Protein AF-A0A534M8Z4-F1 (afdb_monomer_lite)

Structure (mmCIF, N/CA/C/O backbone):
data_AF-A0A534M8Z4-F1
#
_entry.id   AF-A0A534M8Z4-F1
#
loop_
_atom_site.group_PDB
_atom_site.id
_atom_site.type_symbol
_atom_site.label_atom_id
_atom_site.label_alt_id
_atom_site.label_comp_id
_atom_site.label_asym_id
_atom_site.label_entity_id
_atom_site.label_seq_id
_atom_site.pdbx_PDB_ins_code
_atom_site.Cartn_x
_atom_site.Cartn_y
_atom_site.Cartn_z
_atom_site.occupancy
_atom_site.B_iso_or_equiv
_atom_site.auth_seq_id
_atom_site.auth_comp_id
_atom_site.auth_asym_id
_atom_site.auth_atom_id
_atom_site.pdbx_PDB_model_num
ATOM 1 N N . MET A 1 1 ? 12.053 -6.269 -5.797 1.00 79.81 1 MET A N 1
ATOM 2 C CA . MET A 1 1 ? 10.669 -6.062 -6.280 1.00 79.81 1 MET A CA 1
ATOM 3 C C . MET A 1 1 ? 10.408 -4.561 -6.341 1.00 79.81 1 MET A C 1
ATOM 5 O O . MET A 1 1 ? 10.763 -3.875 -5.390 1.00 79.81 1 MET A O 1
ATOM 9 N N . THR A 1 2 ? 9.916 -4.039 -7.465 1.00 95.31 2 THR A N 1
ATOM 10 C CA . THR A 1 2 ? 9.673 -2.597 -7.667 1.00 95.31 2 THR A CA 1
ATOM 11 C C . THR A 1 2 ? 8.377 -2.152 -6.978 1.00 95.31 2 THR A C 1
ATOM 13 O O . THR A 1 2 ? 7.573 -2.994 -6.575 1.00 95.31 2 THR A O 1
ATOM 16 N N . TYR A 1 3 ? 8.149 -0.843 -6.828 1.00 97.06 3 TYR A N 1
ATOM 17 C CA . TYR A 1 3 ? 6.882 -0.351 -6.275 1.00 97.06 3 TYR A CA 1
ATOM 18 C C . TYR A 1 3 ? 5.719 -0.706 -7.202 1.00 97.06 3 TYR A C 1
ATOM 20 O O . TYR A 1 3 ? 4.699 -1.211 -6.736 1.00 97.06 3 TYR A O 1
ATOM 28 N N . LYS A 1 4 ? 5.908 -0.541 -8.517 1.00 97.19 4 LYS A N 1
ATOM 29 C CA . LYS A 1 4 ? 4.940 -1.007 -9.516 1.00 97.19 4 LYS A CA 1
ATOM 30 C C . LYS A 1 4 ? 4.627 -2.502 -9.367 1.00 97.19 4 LYS A C 1
ATOM 32 O O . LYS A 1 4 ? 3.457 -2.859 -9.332 1.00 97.19 4 LYS A O 1
ATOM 37 N N . ALA A 1 5 ? 5.637 -3.356 -9.181 1.00 96.88 5 ALA A N 1
ATOM 38 C CA . ALA A 1 5 ? 5.412 -4.790 -9.000 1.00 96.88 5 ALA A CA 1
ATOM 39 C C . ALA A 1 5 ? 4.564 -5.105 -7.757 1.00 96.88 5 ALA A C 1
ATOM 41 O O . ALA A 1 5 ? 3.738 -6.011 -7.815 1.00 96.88 5 ALA A O 1
ATOM 42 N N . TYR A 1 6 ? 4.708 -4.366 -6.650 1.00 97.19 6 TYR A N 1
ATOM 43 C CA . TYR A 1 6 ? 3.799 -4.521 -5.507 1.00 97.19 6 TYR A CA 1
ATOM 44 C C . TYR A 1 6 ? 2.348 -4.209 -5.891 1.00 97.19 6 TYR A C 1
ATOM 46 O O . TYR A 1 6 ? 1.462 -4.998 -5.571 1.00 97.19 6 TYR A O 1
ATOM 54 N N . ILE A 1 7 ? 2.111 -3.093 -6.589 1.00 97.81 7 ILE A N 1
ATOM 55 C CA . ILE A 1 7 ? 0.769 -2.672 -7.022 1.00 97.81 7 ILE A CA 1
ATOM 56 C C . ILE A 1 7 ? 0.152 -3.683 -7.997 1.00 97.81 7 ILE A C 1
ATOM 58 O O . ILE A 1 7 ? -0.995 -4.087 -7.805 1.00 97.81 7 ILE A O 1
ATOM 62 N N . ASP A 1 8 ? 0.924 -4.156 -8.975 1.00 97.19 8 ASP A N 1
ATOM 63 C CA . ASP A 1 8 ? 0.480 -5.167 -9.940 1.00 97.19 8 ASP A CA 1
ATOM 64 C C . ASP A 1 8 ? 0.113 -6.485 -9.228 1.00 97.19 8 ASP A C 1
ATOM 66 O O . ASP A 1 8 ? -0.942 -7.063 -9.489 1.00 97.19 8 ASP A O 1
ATOM 70 N N . ASN A 1 9 ? 0.926 -6.928 -8.258 1.00 96.81 9 ASN A N 1
ATOM 71 C CA . ASN A 1 9 ? 0.634 -8.121 -7.452 1.00 96.81 9 ASN A CA 1
ATOM 72 C C . ASN A 1 9 ? -0.611 -7.952 -6.571 1.00 96.81 9 ASN A C 1
ATOM 74 O O . ASN A 1 9 ? -1.373 -8.905 -6.410 1.00 96.81 9 ASN A O 1
ATOM 78 N N . ILE A 1 10 ? -0.842 -6.766 -6.001 1.00 97.00 10 ILE A N 1
ATOM 79 C CA . ILE A 1 10 ? -2.067 -6.484 -5.235 1.00 97.00 10 ILE A CA 1
ATOM 80 C C . ILE A 1 10 ? -3.288 -6.607 -6.138 1.00 97.00 10 ILE A C 1
ATOM 82 O O . ILE A 1 10 ? -4.242 -7.297 -5.772 1.00 97.00 10 ILE A O 1
ATOM 86 N N . LYS A 1 11 ? -3.249 -5.988 -7.322 1.00 96.88 11 LYS A N 1
ATOM 87 C CA . LYS A 1 11 ? -4.345 -6.063 -8.290 1.00 96.88 11 LYS A CA 1
ATOM 88 C C . LYS A 1 11 ? -4.593 -7.499 -8.741 1.00 96.88 11 LYS A C 1
ATOM 90 O O . LYS A 1 11 ? -5.740 -7.928 -8.758 1.00 96.88 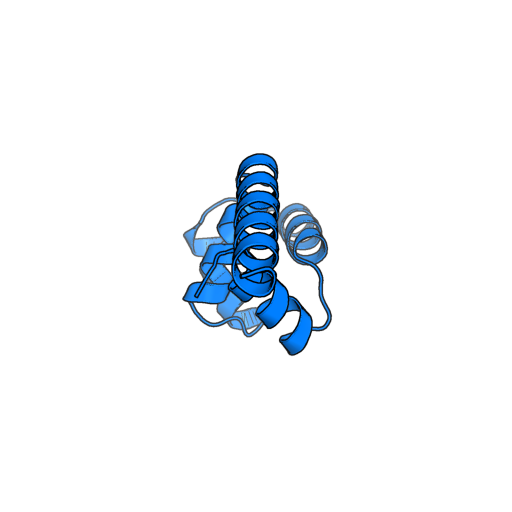11 LYS A O 1
ATOM 95 N N . ALA A 1 12 ? -3.536 -8.257 -9.024 1.00 96.38 12 ALA A N 1
ATOM 96 C CA . ALA A 1 12 ? -3.650 -9.663 -9.404 1.00 96.38 12 ALA A CA 1
ATOM 97 C C . ALA A 1 12 ? -4.268 -10.530 -8.291 1.00 96.38 12 ALA A C 1
ATOM 99 O O . ALA A 1 12 ? -5.067 -11.413 -8.581 1.00 96.38 12 ALA A O 1
ATOM 100 N N . LYS A 1 13 ? -3.932 -10.268 -7.020 1.00 93.94 13 LYS A N 1
ATOM 101 C CA . LYS A 1 13 ? -4.441 -11.039 -5.871 1.00 93.94 13 LYS A CA 1
ATOM 102 C C . LYS A 1 13 ? -5.859 -10.668 -5.451 1.00 93.94 13 LYS A C 1
ATOM 104 O O . LYS A 1 13 ? -6.603 -11.529 -5.005 1.00 93.94 13 LYS A O 1
ATOM 109 N N . THR A 1 14 ? -6.204 -9.387 -5.525 1.00 95.25 14 THR A N 1
ATOM 110 C CA . THR A 1 14 ? -7.453 -8.860 -4.946 1.00 95.25 14 THR A CA 1
ATOM 111 C C . THR A 1 14 ? -8.494 -8.480 -5.996 1.00 95.25 14 THR A C 1
ATOM 113 O O . THR A 1 14 ? -9.655 -8.264 -5.659 1.00 95.25 14 THR A O 1
ATOM 116 N N . GLY A 1 15 ? -8.092 -8.337 -7.262 1.00 96.62 15 GLY A N 1
ATOM 117 C CA . GLY A 1 15 ? -8.923 -7.755 -8.316 1.00 96.62 15 GLY A CA 1
ATOM 118 C C . GLY A 1 15 ? -9.201 -6.260 -8.121 1.00 96.62 15 GLY A C 1
ATOM 119 O O . GLY A 1 15 ? -10.046 -5.705 -8.821 1.00 96.62 15 GLY A O 1
ATOM 120 N N . LYS A 1 16 ? -8.536 -5.597 -7.163 1.00 97.50 16 LYS A N 1
ATOM 121 C CA . LYS A 1 16 ? -8.778 -4.194 -6.808 1.00 97.50 16 LYS A CA 1
ATOM 122 C C . LYS A 1 16 ? -7.582 -3.315 -7.150 1.00 97.50 16 LYS A C 1
ATOM 124 O O . LYS A 1 16 ? -6.431 -3.660 -6.889 1.00 97.50 16 LYS A O 1
ATOM 129 N N . ASP A 1 17 ? -7.876 -2.142 -7.695 1.00 96.69 17 ASP A N 1
ATOM 130 C CA . ASP A 1 17 ? -6.896 -1.088 -7.941 1.00 96.69 17 ASP A CA 1
ATOM 131 C C . ASP A 1 17 ? -6.533 -0.331 -6.646 1.00 96.69 17 ASP A C 1
ATOM 133 O O . ASP A 1 17 ? -7.351 -0.249 -5.728 1.00 96.69 17 ASP A O 1
ATOM 137 N N . PRO A 1 18 ? -5.338 0.279 -6.539 1.00 96.94 18 PRO A N 1
ATOM 138 C CA . PRO A 1 18 ? -4.939 1.022 -5.339 1.00 96.94 18 PRO A CA 1
ATOM 139 C C . PRO A 1 18 ? -5.895 2.178 -4.982 1.00 96.94 18 PRO A C 1
ATOM 141 O O . PRO A 1 18 ? -6.080 2.489 -3.803 1.00 96.94 18 PRO A O 1
ATOM 144 N N . GLN A 1 19 ? -6.566 2.768 -5.976 1.00 97.56 19 GLN A N 1
ATOM 145 C CA . GLN A 1 19 ? -7.604 3.787 -5.792 1.00 97.56 19 GLN A CA 1
ATOM 146 C C . GLN A 1 19 ? -8.830 3.255 -5.035 1.00 97.56 19 GLN A C 1
ATOM 148 O O . GLN A 1 19 ? -9.434 4.007 -4.272 1.00 97.56 19 GLN A O 1
ATOM 153 N N . TYR A 1 20 ? -9.179 1.971 -5.196 1.00 97.94 20 TYR A N 1
ATOM 154 C CA . TYR A 1 20 ? -10.281 1.346 -4.456 1.00 97.94 20 TYR A CA 1
ATOM 155 C C . TYR A 1 20 ? -10.005 1.373 -2.950 1.00 97.94 20 TYR A C 1
ATOM 157 O O . TYR A 1 20 ? -10.832 1.841 -2.170 1.00 97.94 20 TYR A O 1
ATOM 165 N N . PHE A 1 21 ? -8.803 0.958 -2.542 1.00 98.06 21 PHE A N 1
ATOM 166 C CA . PHE A 1 21 ? -8.403 0.988 -1.134 1.00 98.06 21 PHE A CA 1
ATOM 167 C C . PHE A 1 21 ? -8.328 2.417 -0.591 1.00 98.06 21 PHE A C 1
ATOM 169 O O . PHE A 1 21 ? -8.681 2.654 0.560 1.00 98.06 21 PHE A O 1
ATOM 176 N N . GLN A 1 22 ? -7.911 3.385 -1.412 1.00 97.94 22 GLN A N 1
ATOM 177 C CA . GLN A 1 22 ? -7.909 4.793 -1.018 1.00 97.94 22 GLN A CA 1
ATOM 178 C C . GLN A 1 22 ? -9.316 5.343 -0.776 1.00 97.94 22 GLN A C 1
ATOM 180 O O . GLN A 1 22 ? -9.517 6.048 0.212 1.00 97.94 22 GLN A O 1
ATOM 185 N N . ALA A 1 23 ? -10.276 5.040 -1.648 1.00 98.00 23 ALA A N 1
ATOM 186 C CA . ALA A 1 23 ? -11.665 5.445 -1.451 1.00 98.00 23 ALA A CA 1
ATOM 187 C C . ALA A 1 23 ? -12.252 4.804 -0.184 1.00 98.00 23 ALA A C 1
ATOM 189 O O . ALA A 1 23 ? -12.809 5.505 0.657 1.00 98.00 23 ALA A O 1
ATOM 190 N N . LEU A 1 24 ? -12.026 3.502 0.004 1.00 97.81 24 LEU A N 1
ATOM 191 C CA . LEU A 1 24 ? -12.538 2.760 1.155 1.00 97.81 24 LEU A CA 1
ATOM 192 C C . LEU A 1 24 ? -11.908 3.215 2.483 1.00 97.81 24 LEU A C 1
ATOM 194 O O . LEU A 1 24 ? -12.596 3.313 3.495 1.00 97.81 24 LEU A O 1
ATOM 198 N N . ALA A 1 25 ? -10.619 3.564 2.488 1.00 97.81 25 ALA A N 1
ATOM 199 C CA . ALA A 1 25 ? -9.964 4.145 3.660 1.00 97.81 25 ALA A CA 1
ATOM 200 C C . ALA A 1 25 ? -10.570 5.501 4.052 1.00 97.81 25 ALA A C 1
ATOM 202 O O . ALA A 1 25 ? -10.742 5.766 5.241 1.00 97.81 25 ALA A O 1
ATOM 203 N N . LYS A 1 26 ? -10.919 6.341 3.064 1.00 97.31 26 LYS A N 1
ATOM 204 C CA . LYS A 1 26 ? -11.596 7.627 3.303 1.00 97.31 26 LYS A CA 1
ATOM 205 C C . LYS A 1 26 ? -13.001 7.428 3.860 1.00 97.31 26 LYS A C 1
ATOM 207 O O . LYS A 1 26 ? -13.349 8.091 4.828 1.00 97.31 26 LYS A O 1
ATOM 212 N N . GLU A 1 27 ? -13.770 6.503 3.290 1.00 97.75 27 GLU A N 1
ATOM 213 C CA . GLU A 1 27 ? -15.114 6.155 3.773 1.00 97.75 27 GLU A CA 1
ATOM 214 C C . GLU A 1 27 ? -15.086 5.652 5.224 1.00 97.75 27 GLU A C 1
ATOM 216 O O . GLU A 1 27 ? -15.905 6.055 6.043 1.00 97.75 27 GLU A O 1
ATOM 221 N N . LYS A 1 28 ? -14.083 4.837 5.572 1.00 96.69 28 LYS A N 1
ATOM 222 C CA . LYS A 1 28 ? -13.871 4.336 6.938 1.00 96.69 28 LYS A CA 1
ATOM 223 C C . LYS A 1 28 ? -13.245 5.362 7.896 1.00 96.69 28 LYS A C 1
ATOM 225 O O . LYS A 1 28 ? -13.075 5.049 9.070 1.00 96.69 28 LYS A O 1
ATOM 230 N N . GLY A 1 29 ? -12.846 6.543 7.419 1.00 97.44 29 GLY A N 1
ATOM 231 C CA . GLY A 1 29 ? -12.162 7.556 8.233 1.00 97.44 29 GLY A CA 1
ATOM 232 C C . GLY A 1 29 ? -10.758 7.155 8.712 1.00 97.44 29 GLY A C 1
ATOM 233 O O . GLY A 1 29 ? -10.252 7.721 9.681 1.00 97.44 29 GLY A O 1
ATOM 234 N N . LEU A 1 30 ? -10.109 6.186 8.057 1.00 97.38 30 LEU A N 1
ATOM 235 C CA . LEU A 1 30 ? -8.799 5.677 8.467 1.00 97.38 30 LEU A CA 1
ATOM 236 C C . LEU A 1 30 ? -7.681 6.619 8.015 1.00 97.38 30 LEU A C 1
ATOM 238 O O . LEU A 1 30 ? -7.502 6.877 6.823 1.00 97.38 30 LEU A O 1
ATOM 242 N N . THR A 1 31 ? -6.881 7.098 8.968 1.00 93.81 31 THR A N 1
ATOM 243 C CA . THR A 1 31 ? -5.816 8.083 8.693 1.00 93.81 31 THR A CA 1
ATOM 244 C C . THR A 1 31 ? -4.459 7.676 9.255 1.00 93.81 31 THR A C 1
ATOM 246 O O . THR A 1 31 ? -3.417 8.002 8.665 1.00 93.81 31 THR A O 1
ATOM 249 N N . LYS A 1 32 ? -4.430 6.938 10.372 1.00 97.31 32 LYS A N 1
ATOM 250 C CA . LYS A 1 32 ? -3.176 6.518 10.998 1.00 97.31 32 LYS A CA 1
ATOM 251 C C . LYS A 1 32 ? -2.587 5.324 10.264 1.00 97.31 32 LYS A C 1
ATOM 253 O O . LYS A 1 32 ? -3.284 4.420 9.814 1.00 97.31 32 LYS A O 1
ATOM 258 N N . HIS A 1 33 ? -1.259 5.302 10.184 1.00 97.75 33 HIS A N 1
ATOM 259 C CA . HIS A 1 33 ? -0.540 4.221 9.513 1.00 97.75 33 HIS A CA 1
ATOM 260 C C . HIS A 1 33 ? -0.832 2.856 10.151 1.00 97.75 33 HIS A C 1
ATOM 262 O O . HIS A 1 33 ? -1.059 1.894 9.429 1.00 97.75 33 HIS A O 1
ATOM 268 N N . SER A 1 34 ? -0.865 2.779 11.485 1.00 97.62 34 SER A N 1
ATOM 269 C CA . SER A 1 34 ? -1.164 1.543 12.216 1.00 97.62 34 SER A CA 1
ATOM 270 C C . SER A 1 34 ? -2.577 1.026 11.942 1.00 97.62 34 SER A C 1
ATOM 272 O O . SER A 1 34 ? -2.746 -0.163 11.699 1.00 97.62 34 SER A O 1
ATOM 274 N N . GLU A 1 35 ? -3.575 1.911 11.923 1.00 98.00 35 GLU A N 1
ATOM 275 C CA . GLU A 1 35 ? -4.972 1.564 11.625 1.00 98.00 35 GLU A CA 1
ATOM 276 C C . GLU A 1 35 ? -5.113 1.037 10.195 1.00 98.00 35 GLU A C 1
ATOM 278 O O . GLU A 1 35 ? -5.675 -0.035 9.982 1.00 98.00 35 GLU A O 1
ATOM 283 N N . LEU A 1 36 ? -4.527 1.743 9.222 1.00 98.50 36 LEU A N 1
ATOM 284 C CA . LEU A 1 36 ? -4.513 1.307 7.827 1.00 98.50 36 LEU A CA 1
ATOM 285 C C . LEU A 1 36 ? -3.790 -0.031 7.658 1.00 98.50 36 LEU A C 1
ATOM 287 O O . LEU A 1 36 ? -4.260 -0.890 6.920 1.00 98.50 36 LEU A O 1
ATOM 291 N N . LEU A 1 37 ? -2.657 -0.223 8.335 1.00 98.38 37 LEU A N 1
ATOM 292 C CA . LEU A 1 37 ? -1.890 -1.464 8.264 1.00 98.38 37 LEU A CA 1
ATOM 293 C C . LEU A 1 37 ? -2.685 -2.645 8.818 1.00 98.38 37 LEU A C 1
ATOM 295 O O . LEU A 1 37 ? -2.713 -3.701 8.188 1.00 98.38 37 LEU A O 1
ATOM 299 N N . THR A 1 38 ? -3.333 -2.470 9.968 1.00 98.38 38 THR A N 1
ATOM 300 C CA . THR A 1 38 ? -4.190 -3.498 10.564 1.00 98.38 38 THR A CA 1
ATOM 301 C C . THR A 1 38 ? -5.368 -3.820 9.651 1.00 98.38 38 THR A C 1
ATOM 303 O O . THR A 1 38 ? -5.556 -4.985 9.315 1.00 98.38 38 THR A O 1
ATOM 306 N N . TRP A 1 39 ? -6.093 -2.808 9.171 1.00 98.31 39 TRP A N 1
ATOM 307 C CA . TRP A 1 39 ? -7.230 -2.983 8.263 1.00 98.31 39 TRP A CA 1
ATOM 308 C C . TRP A 1 39 ? -6.839 -3.696 6.957 1.00 98.31 39 TRP A C 1
ATOM 310 O O . TRP A 1 39 ? -7.459 -4.680 6.561 1.00 98.31 39 TRP A O 1
ATOM 320 N N . LEU A 1 40 ? -5.758 -3.269 6.301 1.00 98.12 40 LEU A N 1
ATOM 321 C CA . LEU A 1 40 ? -5.311 -3.884 5.047 1.00 98.12 40 LEU A CA 1
ATOM 322 C C . LEU A 1 40 ? -4.871 -5.340 5.234 1.00 98.12 40 LEU A C 1
ATOM 324 O O . LEU A 1 40 ? -5.031 -6.153 4.323 1.00 98.12 40 LEU A O 1
ATOM 328 N N . LYS A 1 41 ? -4.314 -5.681 6.399 1.00 97.88 41 LYS A N 1
ATOM 329 C CA . LYS A 1 41 ? -3.932 -7.059 6.716 1.00 97.88 41 LYS A CA 1
ATOM 330 C C . LYS A 1 41 ? -5.147 -7.929 7.020 1.00 97.88 41 LYS A C 1
ATOM 332 O O . LYS A 1 41 ? -5.240 -9.022 6.472 1.00 97.88 41 LYS A O 1
ATOM 337 N N . SER A 1 42 ? -6.035 -7.454 7.887 1.00 96.94 42 SER A N 1
ATOM 338 C CA . SER A 1 42 ? -7.151 -8.244 8.410 1.00 96.94 42 SER A CA 1
ATOM 339 C C . SER A 1 42 ? -8.308 -8.330 7.419 1.00 96.94 42 SER A C 1
ATOM 341 O O . SER A 1 42 ? -8.738 -9.425 7.077 1.00 96.94 42 SER A O 1
ATOM 343 N N . ASP A 1 43 ? -8.778 -7.192 6.913 1.00 95.50 43 ASP A N 1
ATOM 344 C CA . ASP A 1 43 ? -9.973 -7.122 6.069 1.00 95.50 43 ASP A CA 1
ATOM 345 C C . ASP A 1 43 ? -9.654 -7.298 4.582 1.00 95.50 43 ASP A C 1
ATOM 347 O O . ASP A 1 43 ? -10.473 -7.804 3.820 1.00 95.50 43 ASP A O 1
ATOM 351 N N . CYS A 1 44 ? -8.471 -6.856 4.140 1.00 94.75 44 CYS A N 1
ATOM 352 C CA . CYS A 1 44 ? -8.075 -6.928 2.728 1.00 94.75 44 CYS A CA 1
ATOM 353 C C . CYS A 1 44 ? -7.105 -8.077 2.413 1.00 94.75 44 CYS A C 1
ATOM 355 O O . CYS A 1 44 ? -6.709 -8.233 1.257 1.00 94.75 44 CYS A O 1
ATOM 357 N N . GLY A 1 45 ? -6.693 -8.860 3.417 1.00 95.12 45 GLY A N 1
ATOM 358 C CA . GLY A 1 45 ? -5.807 -10.016 3.241 1.00 95.12 45 GLY A CA 1
ATOM 359 C C . GLY A 1 45 ? -4.411 -9.675 2.704 1.00 95.12 45 GLY A C 1
ATOM 360 O O . GLY A 1 45 ? -3.730 -10.534 2.135 1.00 95.12 45 GLY A O 1
ATOM 361 N N . LEU A 1 46 ? -3.961 -8.422 2.831 1.00 96.75 46 LEU A N 1
ATOM 362 C CA . LEU A 1 46 ? -2.668 -7.994 2.305 1.00 96.75 46 LEU A CA 1
ATOM 363 C C . LEU A 1 46 ? -1.538 -8.309 3.287 1.00 96.75 46 LEU A C 1
ATOM 365 O O . LEU A 1 46 ? -1.539 -7.880 4.435 1.00 96.75 46 LEU A O 1
ATOM 369 N N . GLY A 1 47 ? -0.491 -8.980 2.805 1.00 95.94 47 GLY A N 1
ATOM 370 C CA . GLY A 1 47 ? 0.760 -9.112 3.560 1.00 95.94 47 GLY A CA 1
ATOM 371 C C . GLY A 1 47 ? 1.436 -7.755 3.813 1.00 95.94 47 GLY A C 1
ATOM 372 O O . GLY A 1 47 ? 1.191 -6.784 3.099 1.00 95.94 47 GLY A O 1
ATOM 373 N N . HIS A 1 48 ? 2.350 -7.696 4.786 1.00 97.06 48 HIS A N 1
ATOM 374 C CA . HIS A 1 48 ? 2.944 -6.445 5.288 1.00 97.06 48 HIS A CA 1
ATOM 375 C C . HIS A 1 48 ? 3.514 -5.518 4.191 1.00 97.06 48 HIS A C 1
ATOM 377 O O . HIS A 1 48 ? 3.214 -4.327 4.170 1.00 97.06 48 HIS A O 1
ATOM 383 N N . GLY A 1 49 ? 4.289 -6.055 3.239 1.00 96.38 49 GLY A N 1
ATOM 384 C CA . GLY A 1 49 ? 4.855 -5.262 2.138 1.00 96.38 49 GLY A CA 1
ATOM 385 C C . GLY A 1 49 ? 3.797 -4.676 1.195 1.00 96.38 49 GLY A C 1
ATOM 386 O O . GLY A 1 49 ? 3.875 -3.505 0.828 1.00 96.38 49 GLY A O 1
ATOM 387 N N . HIS A 1 50 ? 2.768 -5.461 0.860 1.00 97.38 50 HIS A N 1
ATOM 388 C CA . HIS A 1 50 ? 1.647 -5.009 0.033 1.00 97.38 50 HIS A CA 1
ATOM 389 C C . HIS A 1 50 ? 0.812 -3.948 0.762 1.00 97.38 50 HIS A C 1
ATOM 391 O O . HIS A 1 50 ? 0.483 -2.916 0.179 1.00 97.38 50 HIS A O 1
ATOM 397 N N . ALA A 1 51 ? 0.535 -4.160 2.052 1.00 98.12 51 ALA A N 1
ATOM 398 C CA . ALA A 1 51 ? -0.175 -3.190 2.875 1.00 98.12 51 ALA A CA 1
ATOM 399 C C . ALA A 1 51 ? 0.577 -1.850 2.918 1.00 98.12 51 ALA A C 1
ATOM 401 O O . ALA A 1 51 ? -0.005 -0.815 2.612 1.00 98.12 51 ALA A O 1
ATOM 402 N N . ASN A 1 52 ? 1.891 -1.855 3.163 1.00 98.19 52 ASN A N 1
ATOM 403 C CA . ASN A 1 52 ? 2.698 -0.630 3.138 1.00 98.19 52 ASN A CA 1
ATOM 404 C C . ASN A 1 52 ? 2.692 0.075 1.774 1.00 98.19 52 ASN A C 1
ATOM 406 O O . ASN A 1 52 ? 2.653 1.307 1.720 1.00 98.19 52 ASN A O 1
ATOM 410 N N . ALA A 1 53 ? 2.698 -0.681 0.673 1.00 98.12 53 ALA A N 1
ATOM 411 C CA . ALA A 1 53 ? 2.612 -0.102 -0.664 1.00 98.12 53 ALA A CA 1
ATOM 412 C C . ALA A 1 53 ? 1.278 0.631 -0.893 1.00 98.12 53 ALA A C 1
ATOM 414 O O . ALA A 1 53 ? 1.281 1.739 -1.443 1.00 98.12 53 ALA A O 1
ATOM 415 N N . ILE A 1 54 ? 0.167 0.057 -0.416 1.00 98.38 54 ILE A N 1
ATOM 416 C CA . ILE A 1 54 ? -1.148 0.707 -0.427 1.00 98.38 54 ILE A CA 1
ATOM 417 C C . ILE A 1 54 ? -1.183 1.904 0.522 1.00 98.38 54 ILE A C 1
ATOM 419 O O . ILE A 1 54 ? -1.649 2.962 0.118 1.00 98.38 54 ILE A O 1
ATOM 423 N N . ILE A 1 55 ? -0.632 1.810 1.736 1.00 98.31 55 ILE A N 1
ATOM 424 C CA . ILE A 1 55 ? -0.601 2.948 2.671 1.00 98.31 55 ILE A CA 1
ATOM 425 C C . ILE A 1 55 ? 0.147 4.137 2.063 1.00 98.31 55 ILE A C 1
ATOM 427 O O . ILE A 1 55 ? -0.307 5.275 2.196 1.00 98.31 55 ILE A O 1
ATOM 431 N N . LEU A 1 56 ? 1.256 3.898 1.353 1.00 98.31 56 LEU A N 1
ATOM 432 C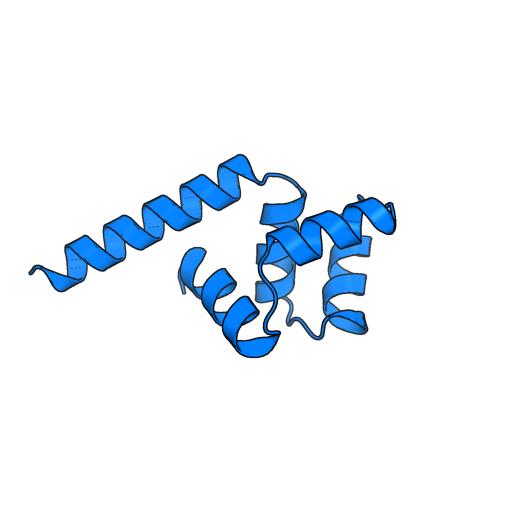 CA . LEU A 1 56 ? 1.938 4.959 0.611 1.00 98.31 56 LEU A CA 1
ATOM 433 C C . LEU A 1 56 ? 1.009 5.603 -0.428 1.00 98.31 56 LEU A C 1
ATOM 435 O O . LEU A 1 56 ? 0.976 6.828 -0.520 1.00 98.31 56 LEU A O 1
ATOM 439 N N . TYR A 1 57 ? 0.242 4.802 -1.172 1.00 98.19 57 TYR A N 1
ATOM 440 C CA . TYR A 1 57 ? -0.722 5.308 -2.151 1.00 98.19 57 TYR A CA 1
ATOM 441 C C . TYR A 1 57 ? -1.830 6.139 -1.492 1.00 98.19 57 TYR A C 1
ATOM 443 O O . TYR A 1 57 ? -2.168 7.218 -1.975 1.00 98.19 57 TYR A O 1
ATOM 451 N N . ILE A 1 58 ? -2.360 5.673 -0.360 1.00 97.81 58 ILE A N 1
ATOM 452 C CA . ILE A 1 58 ? -3.410 6.361 0.398 1.00 97.81 58 ILE A CA 1
ATOM 453 C C . ILE A 1 58 ? -2.908 7.724 0.881 1.00 97.81 58 ILE A C 1
ATOM 455 O O . ILE A 1 58 ? -3.575 8.733 0.651 1.00 97.81 58 ILE A O 1
ATOM 459 N N . LYS A 1 59 ? -1.728 7.756 1.516 1.00 97.31 59 LYS A N 1
ATOM 460 C CA . LYS A 1 59 ? -1.174 8.963 2.149 1.00 97.31 59 LYS A CA 1
ATOM 461 C C . LYS A 1 59 ? -0.531 9.934 1.161 1.00 97.31 59 LYS A C 1
ATOM 463 O O . LYS A 1 59 ? -0.514 11.132 1.421 1.00 97.31 59 LYS A O 1
ATOM 468 N N . ASN A 1 60 ? 0.046 9.438 0.069 1.00 97.50 60 ASN A N 1
ATOM 469 C CA . ASN A 1 60 ? 0.739 10.262 -0.917 1.00 97.50 60 ASN A CA 1
ATOM 470 C C . ASN A 1 60 ? 0.548 9.704 -2.343 1.00 97.50 60 ASN A C 1
ATOM 472 O O . ASN A 1 60 ? 1.486 9.152 -2.934 1.00 97.50 60 ASN A O 1
ATOM 476 N N . PRO A 1 61 ? -0.658 9.858 -2.922 1.00 96.12 61 PRO A N 1
ATOM 477 C CA . PRO A 1 61 ? -0.988 9.294 -4.232 1.00 96.12 61 PRO A CA 1
ATOM 478 C C . PRO A 1 61 ? -0.098 9.845 -5.352 1.00 96.12 61 PRO A C 1
ATOM 480 O O . PRO A 1 61 ? 0.243 9.123 -6.285 1.00 96.12 61 PRO A O 1
ATOM 483 N N . GLN A 1 62 ? 0.353 11.100 -5.245 1.00 97.12 62 GLN A N 1
ATOM 484 C CA . GLN A 1 62 ? 1.247 11.708 -6.233 1.00 97.12 62 GLN A CA 1
ATOM 485 C C . GLN A 1 62 ? 2.624 11.033 -6.247 1.00 97.12 62 GLN A C 1
ATOM 487 O O . GLN A 1 62 ? 3.143 10.700 -7.315 1.00 97.12 62 GLN A O 1
ATOM 492 N N . LEU A 1 63 ? 3.221 10.806 -5.070 1.00 97.94 63 LEU A N 1
ATOM 493 C CA . LEU A 1 63 ? 4.498 10.098 -4.963 1.00 97.94 63 LEU A CA 1
ATOM 494 C C . LEU A 1 63 ? 4.364 8.646 -5.425 1.00 97.94 63 LEU A C 1
ATOM 496 O O . LEU A 1 63 ? 5.218 8.159 -6.168 1.00 97.94 63 LEU A O 1
ATOM 500 N N . ALA A 1 64 ? 3.287 7.969 -5.030 1.00 97.75 64 ALA A N 1
ATOM 501 C CA . ALA A 1 64 ? 2.999 6.614 -5.476 1.00 97.75 64 ALA A CA 1
ATOM 502 C C . ALA A 1 64 ? 2.914 6.529 -7.009 1.00 97.75 64 ALA A C 1
ATOM 504 O O . ALA A 1 64 ? 3.615 5.719 -7.618 1.00 97.75 64 ALA A O 1
ATOM 505 N N . GLN A 1 65 ? 2.159 7.429 -7.646 1.00 97.75 65 GLN A N 1
ATOM 506 C CA . GLN A 1 65 ? 2.034 7.477 -9.103 1.00 97.75 65 GLN A CA 1
ATOM 507 C C . GLN A 1 65 ? 3.379 7.747 -9.792 1.00 97.75 65 GLN A C 1
ATOM 509 O O . GLN A 1 65 ? 3.721 7.078 -10.768 1.00 97.75 65 GLN A O 1
ATOM 514 N N . LYS A 1 66 ? 4.192 8.672 -9.259 1.00 98.19 66 LYS A N 1
ATOM 515 C CA . LYS A 1 66 ? 5.550 8.930 -9.771 1.00 98.19 66 LYS A CA 1
ATOM 516 C C . LYS A 1 66 ? 6.432 7.681 -9.706 1.00 98.19 66 LYS A C 1
ATOM 518 O O . LYS A 1 66 ? 7.143 7.400 -10.669 1.00 98.19 66 LYS A O 1
ATOM 523 N N . LYS A 1 67 ? 6.373 6.914 -8.610 1.00 97.94 67 LYS A N 1
ATOM 524 C CA . LYS A 1 67 ? 7.132 5.659 -8.461 1.00 97.94 67 LYS A CA 1
ATOM 525 C C . LYS A 1 67 ? 6.678 4.599 -9.464 1.00 97.94 67 LYS A C 1
ATOM 527 O O . LYS A 1 67 ? 7.532 3.989 -10.098 1.00 97.94 67 LYS A O 1
ATOM 532 N N . ILE A 1 68 ? 5.366 4.437 -9.666 1.00 97.44 68 ILE A N 1
ATOM 533 C CA . ILE A 1 68 ? 4.816 3.508 -10.671 1.00 97.44 68 ILE A CA 1
ATOM 534 C C . ILE A 1 68 ? 5.346 3.855 -12.069 1.00 97.44 68 ILE A C 1
ATOM 536 O O . ILE A 1 68 ? 5.844 2.982 -12.779 1.00 97.44 68 ILE A O 1
ATOM 540 N N . LEU A 1 69 ? 5.290 5.135 -12.450 1.00 97.06 69 LEU A N 1
ATOM 541 C CA . LEU A 1 69 ? 5.777 5.604 -13.750 1.00 97.06 69 LEU A CA 1
ATOM 542 C C . LEU A 1 69 ? 7.293 5.421 -13.908 1.00 97.06 69 LEU A C 1
ATOM 544 O O . LEU A 1 69 ? 7.755 5.030 -14.980 1.00 97.06 69 LEU A O 1
ATOM 548 N N . ALA A 1 70 ? 8.069 5.700 -12.859 1.00 97.56 70 ALA A N 1
ATOM 549 C CA . ALA A 1 70 ? 9.519 5.528 -12.876 1.00 97.56 70 ALA A CA 1
ATOM 550 C C . ALA A 1 70 ? 9.914 4.054 -13.052 1.00 97.56 70 ALA A C 1
ATOM 552 O O . ALA A 1 70 ? 10.772 3.747 -13.880 1.00 97.56 70 ALA A O 1
ATOM 553 N N . ASP A 1 71 ? 9.259 3.149 -12.325 1.00 96.81 71 ASP A N 1
ATOM 554 C CA . ASP A 1 71 ? 9.496 1.710 -12.437 1.00 96.81 71 ASP A CA 1
ATOM 555 C C . ASP A 1 71 ? 9.099 1.192 -13.828 1.00 96.81 71 ASP A C 1
ATOM 557 O O . ASP A 1 71 ? 9.901 0.520 -14.475 1.00 96.81 71 ASP A O 1
ATOM 561 N N . ALA A 1 72 ? 7.937 1.603 -14.352 1.00 95.44 72 ALA A N 1
ATOM 562 C CA . ALA A 1 72 ? 7.491 1.229 -15.697 1.00 95.44 72 ALA A CA 1
ATOM 563 C C . ALA A 1 72 ? 8.475 1.670 -16.798 1.00 95.44 72 ALA A C 1
ATOM 565 O O . ALA A 1 72 ? 8.697 0.951 -17.774 1.00 95.44 72 ALA A O 1
ATOM 566 N N . ARG A 1 73 ? 9.084 2.857 -16.666 1.00 95.69 73 ARG A N 1
ATOM 567 C CA . ARG A 1 73 ? 10.102 3.339 -17.618 1.00 95.69 73 ARG A CA 1
ATOM 568 C C . ARG A 1 73 ? 11.368 2.486 -17.575 1.00 95.69 73 ARG A C 1
ATOM 570 O O . ARG A 1 73 ? 11.898 2.154 -18.633 1.00 95.69 73 ARG A O 1
ATOM 577 N N . LYS A 1 74 ? 11.830 2.111 -16.378 1.00 93.56 74 LYS A N 1
ATOM 578 C CA . LYS A 1 74 ? 13.008 1.244 -16.207 1.00 93.56 74 LYS A CA 1
ATOM 579 C C . LYS A 1 74 ? 12.777 -0.151 -16.789 1.00 93.56 74 LYS A C 1
ATOM 581 O O . LYS A 1 74 ? 13.664 -0.677 -17.453 1.00 93.56 74 LYS A O 1
ATOM 586 N N . GLU A 1 75 ? 11.584 -0.716 -16.599 1.00 91.44 75 GLU A N 1
ATOM 587 C CA . GLU A 1 75 ? 11.191 -2.005 -17.189 1.00 91.44 75 GLU A CA 1
ATOM 588 C C . GLU A 1 75 ? 11.252 -1.961 -18.724 1.00 91.44 75 GLU A C 1
ATOM 590 O O . GLU A 1 75 ? 11.871 -2.825 -19.343 1.00 91.44 75 GLU A O 1
ATOM 595 N N . LYS A 1 76 ? 10.696 -0.908 -19.343 1.00 89.31 76 LYS A N 1
ATOM 596 C CA . LYS A 1 76 ? 10.754 -0.722 -20.803 1.00 89.31 76 LYS A CA 1
ATOM 597 C C . LYS A 1 76 ? 12.176 -0.543 -21.331 1.00 89.31 76 LYS A C 1
ATOM 599 O O . LYS A 1 76 ? 12.466 -1.028 -22.417 1.00 89.31 76 LYS A O 1
ATOM 604 N N . ALA A 1 77 ? 13.039 0.164 -20.600 1.00 91.44 77 ALA A N 1
ATOM 605 C CA . ALA A 1 77 ? 14.432 0.359 -21.001 1.00 91.44 77 ALA A CA 1
ATOM 606 C C . ALA A 1 77 ? 15.225 -0.956 -20.964 1.00 91.44 77 ALA A C 1
ATOM 608 O O . ALA A 1 77 ? 15.994 -1.225 -21.878 1.00 91.44 77 ALA A O 1
ATOM 609 N N . LYS A 1 78 ? 14.986 -1.802 -19.952 1.00 85.06 78 LYS A N 1
ATOM 610 C CA . LYS A 1 78 ? 15.650 -3.106 -19.815 1.00 85.06 78 LYS A CA 1
ATOM 611 C C . LYS A 1 78 ? 15.246 -4.113 -20.899 1.00 85.06 78 LYS A C 1
ATOM 613 O O . LYS A 1 78 ? 16.058 -4.944 -21.261 1.00 85.06 78 LYS A O 1
ATOM 618 N N . ASN A 1 79 ? 14.016 -4.046 -21.410 1.00 78.44 79 ASN A N 1
ATOM 619 C CA . ASN A 1 79 ? 13.518 -4.967 -22.443 1.00 78.44 79 ASN A CA 1
ATOM 620 C C . ASN A 1 79 ? 13.906 -4.565 -23.882 1.00 78.44 79 ASN A C 1
ATOM 622 O O . ASN A 1 79 ? 13.483 -5.212 -24.834 1.00 78.44 79 ASN A O 1
ATOM 626 N N . LYS A 1 80 ? 14.618 -3.446 -24.058 1.00 75.00 80 LYS A N 1
ATOM 627 C CA . LYS A 1 80 ? 15.044 -2.932 -25.370 1.00 75.00 80 LYS A CA 1
ATOM 628 C C . LYS A 1 80 ? 16.542 -3.110 -25.647 1.00 75.00 80 LYS A C 1
ATOM 630 O O . LYS A 1 80 ? 16.981 -2.700 -26.717 1.00 75.00 80 LYS A O 1
ATOM 635 N N . GLY A 1 81 ? 17.300 -3.644 -24.691 1.00 57.56 81 GLY A N 1
ATOM 636 C CA . GLY A 1 81 ? 18.713 -4.005 -24.842 1.00 57.56 81 GLY A CA 1
ATOM 637 C C . GLY A 1 81 ? 18.869 -5.511 -24.809 1.00 57.56 81 GLY A C 1
ATOM 638 O O . GLY A 1 81 ? 19.816 -5.989 -25.458 1.00 57.56 81 GLY A O 1
#

Radius of gyration: 13.22 Å;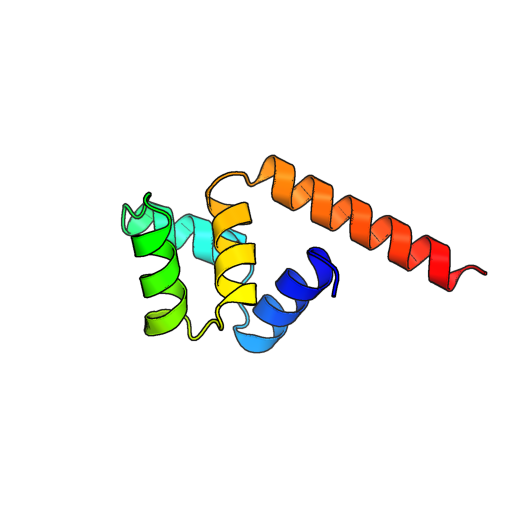 chains: 1; bounding box: 34×23×38 Å

Sequence (81 aa):
MTYKAYIDNIKAKTGKDPQYFQALAKEKGLTKHSELLTWLKSDCGLGHGHANAIILYIKNPQLAQKKILADARKEKAKNKG

Secondary structure (DSSP, 8-state):
--HHHHHHHHHHHHS--HHHHHHH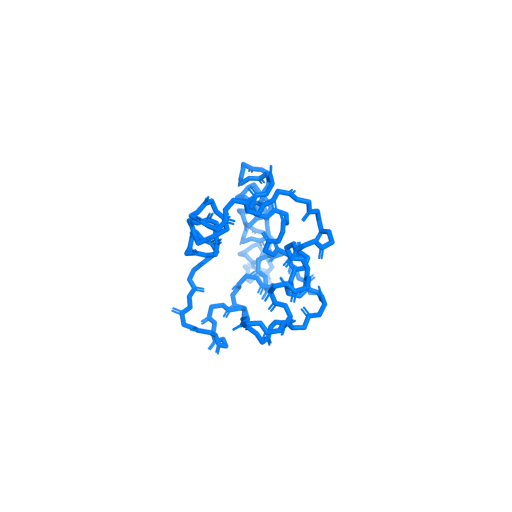HHHTT--SHHHHHHHHHHTS---HHHHHHHHHHHH-HHHHHHHHHHHHHHHHHHTT-

pLDDT: mean 95.54, std 5.94, range [57.56, 98.5]

Foldseek 3Di:
DFLLVLQVVLCVVQVDHLVVLLVVCVVVVPDDLVSQQCCCCPVVVDDNVSSVSSNCCNHPVPVSVVRNVVVVVVVVVVVVD

=== Feature glossary ===
The record interleaves many kinds of information about one protein. Here is each kind framed as the question it answers.

Q: Are the domains correctly placed relative to each other?
A: Predicted aligned error is AlphaFold's pairwise confidence. Unlike pLDDT (per-residue), PAE is per-residue-pair and captures whether two parts of the structure are correctly placed relative to each other. Units are ångströms of expected positional error.

Q: Which residues are in helices, strands, or loops?
A: Eight-state secondary structure (DSSP): H is the canonical α-helix, G the tighter 3₁₀-helix, I the wider π-helix; E/B are β-structure, T and S are turns and bends, and '-' is everything else. DSSP derives these from the pattern of main-chain N–H···O=C hydrogen bonds, not from the sequence.

Q: What if only a Cα trace is available?
A: P-SEA three-state annotation labels each residue as helix, strand, or coil based purely on the geometry of the Cα trace. It serves as a fallback when the full backbone (and thus DSSP) is unavailable.

Q: What are the backbone torsion angles?
A: φ (phi) and ψ (psi) are the two rotatable backbone dihedrals per residue: φ is the C(i-1)–N–Cα–C torsion, ψ is the N–Cα–C–N(i+1) torsion, both in degrees on (−180°, 180°]. α-helical residues cluster near (−60°, −45°); β-strand residues near (−120°, +130°). A Ramachandran plot is simply a scatter of (φ, ψ) for every residue.

Q: What known structures does this most resemble?
A: Structural nearest neighbors (via Foldseek easy-search vs the PDB). Reported per hit: target PDB id, E-value, and alignment TM-score. A TM-score above ~0.5 is the conventional threshold for 'same fold'.

Q: What family and function is it annotated with?
A: Database cross-references. InterPro integrates a dozen domain/family signature databases into unified entries with residue-range hits. GO terms attach function/process/location labels with evidence co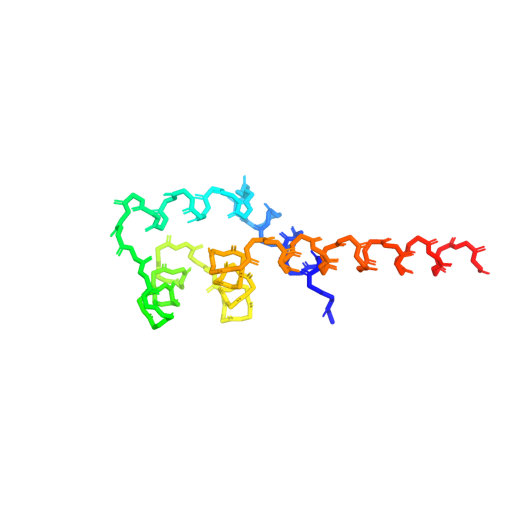des. CATH codes position the fold in a four-level structural taxonomy. Organism is the NCBI-taxonomy species name.

Q: Which residues are buried vs exposed?
A: Solvent accessibility: the surface area of each residue that a 1.4 Å water probe can touch, in Å². When only backbone atoms are present the absolute values are lower than full-atom SASA (side chains contribute most of the area) and are flagged as backbone-only.

Q: What do the diagnostic plots show?
A: Three diagnostic plots accompany the record. The Cα contact map visualizes the tertiary structure as a 2D adjacency matrix (8 Å cutoff, sequence-local contacts suppressed). The Ramachandran plot shows the distribution of backbone (φ, ψ) torsions, with points in the α and β basins reflecting secondary structure content. The PAE plot shows AlphaFold's inter-residue confidence as a color matrix.

Q: What is the amino-acid chain?
A: The amino-acid sequence is the protein's primary structure: the linear order of residues from the N-terminus to the C-terminus, written in one-letter code. Everything else here — the 3D coordinates, the secondary structure, the domain annotations — is ultimately a consequence of this string.

Q: What do the rendered images show?
A: The six renders are orthographic views along the three Cartesian axes in both directions. Representation (cartoon, sticks, or surface) and color scheme (sequence-rainbow or by-chain) vary across proteins so the training set covers all the common visualization conventions.

Q: Where is each backbone atom in 3D?
A: The mmCIF table is the protein's shape written out atom by atom. For each backbone N, Cα, C, and carbonyl O, it records an (x, y, z) coordinate triple in Å plus the residue type, chain letter, and residue number.

Q: How mobile is each atom in the crystal?
A: For experimental (PDB) structures, the B-factor (temperature factor) quantifies the positional spread of each atom in the crystal — a combination of thermal vibration and static disorder — in units of Å². High B-factors mark flexible loops or poorly resolved regions; low B-factors mark the rigid, well-ordered core.

Q: How big and how compact is the whole molecule?
A: Three whole-structure scalars: the radius of gyration (RMS distance of Cα from centroid, in Å), the count of Cα–Cα contacts (pairs closer than 8 Å and separated by more than four residues in sequence — i.e. tertiary, not local, contacts), and the bounding-box dimensions. Together they distinguish compact globular folds from extended fibres or disordered chains.

Q: What does the local fold look like, residue by residue?
A: A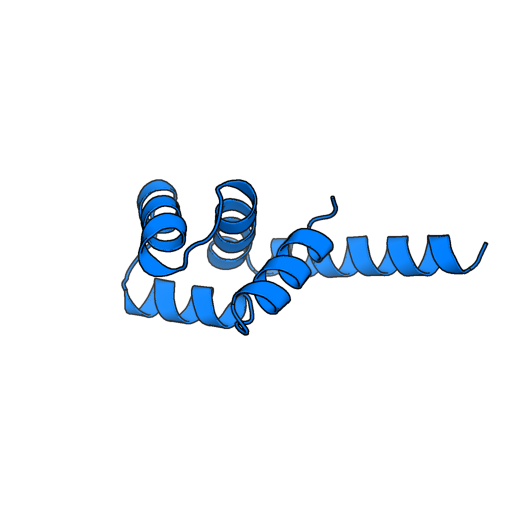 3Di character summarizes, for each residue, the relative orientation of the Cα frame of its nearest spatial neighbor. Because it encodes fold topology rather than chemistry, 3Di alignments detect remote structural similarity that sequence alignment misses.

Q: How confident is the AlphaFold model at each residue?
A: For AlphaFold models, the B-factor field carries pLDDT — the model's own estimate of local accuracy on a 0–100 scale. Regions with pLDDT<50 should be treated as essentially unmodeled; they often correspond to intrinsically disordered segments.